Protein AF-G0MML8-F1 (afdb_monomer)

Structure (mmCIF, N/CA/C/O backbone):
data_AF-G0MML8-F1
#
_entry.id   AF-G0MML8-F1
#
loop_
_atom_site.group_PDB
_atom_site.id
_atom_site.type_symbol
_atom_site.label_atom_id
_atom_site.label_alt_id
_atom_site.label_comp_id
_atom_site.label_asym_id
_atom_site.label_entity_id
_atom_site.label_seq_id
_atom_site.pdbx_PDB_ins_code
_atom_site.Cartn_x
_atom_site.Cartn_y
_atom_site.Cartn_z
_atom_site.occupancy
_atom_site.B_iso_or_equiv
_atom_site.auth_seq_id
_atom_site.auth_comp_id
_atom_site.auth_asym_id
_atom_site.auth_atom_id
_atom_site.pdbx_PDB_model_num
ATOM 1 N N . MET A 1 1 ? -12.845 19.977 18.924 1.00 62.78 1 MET A N 1
ATOM 2 C CA . MET A 1 1 ? -13.336 18.606 18.648 1.00 62.78 1 MET A CA 1
ATOM 3 C C . MET A 1 1 ? -12.840 17.704 19.774 1.00 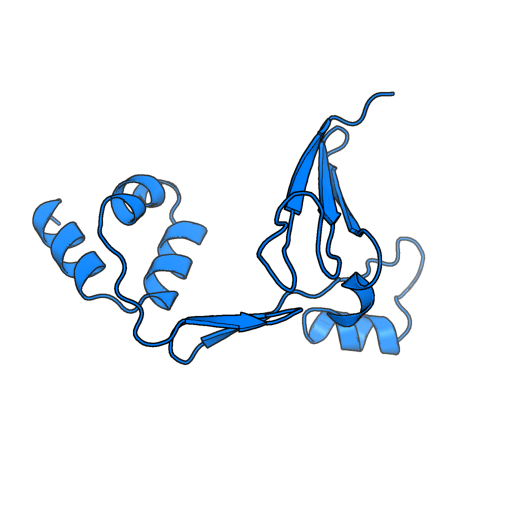62.78 1 MET A C 1
ATOM 5 O O . MET A 1 1 ? -11.671 17.813 20.114 1.00 62.78 1 MET A O 1
ATOM 9 N N . SER A 1 2 ? -13.692 16.898 20.417 1.00 87.00 2 SER A N 1
ATOM 10 C CA . SER A 1 2 ? -13.233 15.990 21.487 1.00 87.00 2 SER A CA 1
ATOM 11 C C . SER A 1 2 ? -12.608 14.717 20.895 1.00 87.00 2 SER A C 1
ATOM 13 O O . SER A 1 2 ? -13.018 14.293 19.813 1.00 87.00 2 SER A O 1
ATOM 15 N N . LEU A 1 3 ? -11.673 14.071 21.606 1.00 86.31 3 LEU A N 1
ATOM 16 C CA . LEU A 1 3 ? -11.089 12.785 21.180 1.00 86.31 3 LEU A CA 1
ATOM 17 C C . LEU A 1 3 ? -12.163 11.708 20.955 1.00 86.31 3 LEU A C 1
ATOM 19 O O . LEU A 1 3 ? -12.089 10.949 19.995 1.00 86.31 3 LEU A O 1
ATOM 23 N N . LYS A 1 4 ? -13.213 11.696 21.788 1.00 89.69 4 LYS A N 1
ATOM 24 C CA . LYS A 1 4 ? -14.350 10.771 21.651 1.00 89.69 4 LYS A CA 1
ATOM 25 C C . LYS A 1 4 ? -15.135 11.011 20.360 1.00 89.69 4 LYS A C 1
ATOM 27 O O . LYS A 1 4 ? -15.522 10.060 19.690 1.00 89.69 4 LYS A O 1
ATOM 32 N N . SER A 1 5 ? -15.346 12.275 19.991 1.00 92.62 5 SER A N 1
ATOM 33 C CA . SER A 1 5 ? -16.021 12.637 18.738 1.00 92.62 5 SER A CA 1
ATOM 34 C C . SER A 1 5 ? -15.201 12.204 17.522 1.00 92.62 5 SER A C 1
ATOM 36 O O . SER A 1 5 ? -15.762 11.656 16.579 1.00 92.62 5 SER A O 1
ATOM 38 N N . LEU A 1 6 ? -13.878 12.396 17.559 1.00 90.69 6 LEU A N 1
ATOM 39 C CA . LEU A 1 6 ? -12.986 11.958 16.484 1.00 90.69 6 LEU A CA 1
ATOM 40 C C . LEU A 1 6 ? -12.958 10.429 16.358 1.00 90.69 6 LEU A C 1
ATOM 42 O O . LEU A 1 6 ? -13.065 9.908 15.254 1.00 90.69 6 LEU A O 1
ATOM 46 N N . GLN A 1 7 ? -12.884 9.707 17.480 1.00 93.12 7 GLN A N 1
ATOM 47 C CA . GLN A 1 7 ? -12.955 8.245 17.493 1.00 93.12 7 GLN A CA 1
ATOM 48 C C . GLN A 1 7 ? -14.249 7.735 16.853 1.00 93.12 7 GLN A C 1
ATOM 50 O O . GLN A 1 7 ? -14.225 6.814 16.039 1.00 93.12 7 GLN A O 1
ATOM 55 N N . PHE A 1 8 ? -15.380 8.343 17.217 1.00 93.75 8 PHE A N 1
ATOM 56 C CA . PHE A 1 8 ? -16.682 7.990 16.665 1.00 93.75 8 PHE A CA 1
ATOM 57 C C . PHE A 1 8 ? -16.743 8.255 15.156 1.00 93.75 8 PHE A C 1
ATOM 59 O O . PHE A 1 8 ? -17.170 7.382 14.406 1.00 93.75 8 PHE A O 1
ATOM 66 N N . LEU A 1 9 ? -16.249 9.411 14.700 1.00 93.75 9 LEU A N 1
ATOM 67 C CA . LEU A 1 9 ? -16.162 9.728 13.273 1.00 93.75 9 LEU A CA 1
ATOM 68 C C . LEU A 1 9 ? -15.321 8.694 12.520 1.00 93.75 9 LEU A C 1
ATOM 70 O O . LEU A 1 9 ? -15.798 8.127 11.544 1.00 93.75 9 LEU A O 1
ATOM 74 N N . LEU A 1 10 ? -14.111 8.390 12.998 1.00 93.88 10 LEU A N 1
ATOM 75 C CA . LEU A 1 10 ? -13.225 7.408 12.364 1.00 93.88 10 LEU A CA 1
ATOM 76 C C . LEU A 1 10 ? -13.829 5.998 12.349 1.00 93.88 10 LEU A C 1
ATOM 78 O O . LEU A 1 10 ? -13.642 5.257 11.390 1.00 93.88 10 LEU A O 1
ATOM 82 N N . LYS A 1 11 ? -14.600 5.609 13.367 1.00 93.75 11 LYS A N 1
ATOM 83 C CA . LYS A 1 11 ? -15.265 4.298 13.396 1.00 93.75 11 LYS A CA 1
ATOM 84 C C . LYS A 1 11 ? -16.286 4.124 12.262 1.00 93.75 11 LYS A C 1
ATOM 86 O O . LYS A 1 11 ? -16.474 3.006 11.784 1.00 93.75 11 LYS A O 1
ATOM 91 N N . HIS A 1 12 ? -16.946 5.212 11.865 1.00 93.31 12 HIS A N 1
ATOM 92 C CA . HIS A 1 12 ? -18.024 5.220 10.870 1.00 93.31 12 HIS A CA 1
ATOM 93 C C . HIS A 1 12 ? -17.609 5.796 9.508 1.00 93.31 12 HIS A C 1
ATOM 95 O O . HIS A 1 12 ? -18.426 5.858 8.593 1.00 93.31 12 HIS A O 1
ATOM 101 N N . MET A 1 13 ? -16.356 6.223 9.370 1.00 94.00 13 MET A N 1
ATOM 102 C CA . MET A 1 13 ? -15.811 6.760 8.131 1.00 94.00 13 MET A CA 1
ATOM 103 C C . MET A 1 13 ? -15.464 5.637 7.150 1.00 94.00 13 MET A C 1
ATOM 105 O O . MET A 1 13 ? -15.025 4.563 7.564 1.00 94.00 13 MET A O 1
ATOM 109 N N . ASP A 1 14 ? -15.621 5.907 5.851 1.00 93.94 14 ASP A N 1
ATOM 110 C CA . ASP A 1 14 ? -15.172 4.986 4.806 1.00 93.94 14 ASP A CA 1
ATOM 111 C C . ASP A 1 14 ? -13.674 4.676 4.949 1.00 93.94 14 ASP A C 1
ATOM 113 O O . ASP A 1 14 ? -12.857 5.555 5.245 1.00 93.94 14 ASP A O 1
ATOM 117 N N . ALA A 1 15 ? -13.319 3.412 4.719 1.00 93.12 15 ALA A N 1
ATOM 118 C CA . ALA A 1 15 ? -11.960 2.929 4.910 1.00 93.12 15 ALA A CA 1
ATOM 119 C C . ALA A 1 15 ? -10.942 3.676 4.033 1.00 93.12 15 ALA A C 1
ATOM 121 O O . ALA A 1 15 ? -9.863 4.027 4.506 1.00 93.12 15 ALA A O 1
ATOM 122 N N . ASN A 1 16 ? -11.309 4.009 2.794 1.00 92.75 16 ASN A N 1
ATOM 123 C CA . ASN A 1 16 ? -10.407 4.681 1.860 1.00 92.75 16 ASN A CA 1
ATOM 124 C C . ASN A 1 16 ? -10.134 6.126 2.298 1.00 92.75 16 ASN A C 1
ATOM 126 O O . ASN A 1 16 ? -9.003 6.601 2.217 1.00 92.75 16 ASN A O 1
ATOM 130 N N . LYS A 1 17 ? -11.140 6.802 2.870 1.00 93.31 17 LYS A N 1
ATOM 131 C CA . LYS A 1 17 ? -10.963 8.129 3.483 1.00 93.31 17 LYS A CA 1
ATOM 132 C C . LYS A 1 17 ? -10.047 8.100 4.694 1.00 93.31 17 LYS A C 1
ATOM 134 O O . LYS A 1 17 ? -9.266 9.026 4.899 1.00 93.31 17 LYS A O 1
ATOM 139 N N . ARG A 1 18 ? -10.082 7.023 5.472 1.00 93.81 18 ARG A N 1
ATOM 140 C CA . ARG A 1 18 ? -9.140 6.848 6.579 1.00 93.81 18 ARG A CA 1
ATOM 141 C C . ARG A 1 18 ? -7.711 6.624 6.103 1.00 93.81 18 ARG A C 1
ATOM 143 O O . ARG A 1 18 ? -6.795 7.173 6.711 1.00 93.81 18 ARG A O 1
ATOM 150 N N . PHE A 1 19 ? -7.513 5.906 4.998 1.00 90.50 19 PHE A N 1
ATOM 151 C CA . PHE A 1 19 ? -6.190 5.781 4.383 1.00 90.50 19 PHE A CA 1
ATOM 152 C C . PHE A 1 19 ? -5.657 7.135 3.903 1.00 90.50 19 PHE A C 1
ATOM 154 O O . PHE A 1 19 ? -4.515 7.470 4.214 1.00 90.50 19 PHE A O 1
ATOM 161 N N . GLU A 1 20 ? -6.496 7.953 3.253 1.00 89.88 20 GLU A N 1
ATOM 162 C CA . GLU A 1 20 ? -6.139 9.328 2.871 1.00 89.88 20 GLU A CA 1
ATOM 163 C C . GLU A 1 20 ? -5.702 10.153 4.096 1.00 89.88 20 GLU A C 1
ATOM 165 O O . GLU A 1 20 ? -4.657 10.805 4.057 1.00 89.88 20 GLU A O 1
ATOM 170 N N . ILE A 1 21 ? -6.448 10.092 5.208 1.0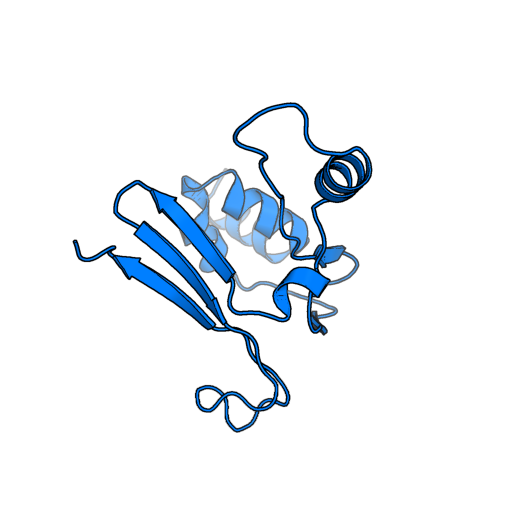0 89.06 21 ILE A N 1
ATOM 171 C CA . ILE A 1 21 ? -6.096 10.792 6.456 1.00 89.06 21 ILE A CA 1
ATOM 172 C C . ILE A 1 21 ? -4.771 10.279 7.020 1.00 89.06 21 ILE A C 1
ATOM 174 O O . ILE A 1 21 ? -3.906 11.079 7.365 1.00 89.06 21 ILE A O 1
ATOM 178 N N . SER A 1 22 ? -4.587 8.963 7.108 1.00 87.31 22 SER A N 1
ATOM 179 C CA . SER A 1 22 ? -3.350 8.365 7.618 1.00 87.31 22 SER A CA 1
ATOM 180 C C . SER A 1 22 ? -2.126 8.777 6.783 1.00 87.31 22 SER A C 1
ATOM 182 O O . SER A 1 22 ? -1.047 8.991 7.340 1.00 87.31 22 SER A O 1
ATOM 184 N N . GLN A 1 23 ? -2.293 8.929 5.464 1.00 84.88 23 GLN A N 1
ATOM 185 C CA . GLN A 1 23 ? -1.234 9.355 4.547 1.00 84.88 23 GLN A CA 1
ATOM 186 C C . GLN A 1 23 ? -0.915 10.854 4.663 1.00 84.88 23 GLN A C 1
ATOM 188 O O . GLN A 1 23 ? 0.256 11.223 4.728 1.00 84.88 23 GLN A O 1
ATOM 193 N N . HIS A 1 24 ? -1.932 11.719 4.704 1.00 89.06 24 HIS A N 1
ATOM 194 C CA . HIS A 1 24 ? -1.749 13.176 4.645 1.00 89.06 24 HIS A CA 1
ATOM 195 C C . HIS A 1 24 ? -1.639 13.841 6.023 1.00 89.06 24 HIS A C 1
ATOM 197 O O . HIS A 1 24 ? -1.184 14.978 6.125 1.00 89.06 24 HIS A O 1
ATOM 203 N N . CYS A 1 25 ? -2.055 13.165 7.096 1.00 88.44 25 CYS A N 1
ATOM 204 C CA . CYS A 1 25 ? -2.048 13.689 8.462 1.00 88.44 25 CYS A CA 1
ATOM 205 C C . CYS A 1 25 ? -1.295 12.746 9.417 1.00 88.44 25 CYS A C 1
ATOM 207 O O . CYS A 1 25 ? -1.921 12.062 10.235 1.00 88.44 25 CYS A O 1
ATOM 209 N N . PRO A 1 26 ? 0.054 12.749 9.402 1.00 87.12 26 PRO A N 1
ATOM 210 C CA . PRO A 1 26 ? 0.865 11.884 10.263 1.00 87.12 26 PRO A CA 1
ATOM 211 C C . PRO A 1 26 ? 0.544 12.023 11.758 1.00 87.12 26 PRO A C 1
ATOM 213 O O . PRO A 1 26 ? 0.590 11.038 12.491 1.00 87.12 26 PRO A O 1
ATOM 216 N N . ALA A 1 27 ? 0.154 13.225 12.201 1.00 89.44 27 ALA A N 1
ATOM 217 C CA . ALA A 1 27 ? -0.237 13.504 13.584 1.00 89.44 27 ALA A CA 1
ATOM 218 C C . ALA A 1 27 ? -1.481 12.722 14.049 1.00 89.44 27 ALA A C 1
ATOM 220 O O . ALA A 1 27 ? -1.651 12.496 15.244 1.00 89.44 27 ALA A O 1
ATOM 221 N N . LEU A 1 28 ? -2.351 12.303 13.123 1.00 88.19 28 LEU A N 1
ATOM 222 C CA . LEU A 1 28 ? -3.551 11.520 13.426 1.00 88.19 28 LEU A CA 1
ATOM 223 C C . LEU A 1 28 ? -3.354 10.020 13.214 1.00 88.19 28 LEU A C 1
ATOM 225 O O . LEU A 1 28 ? -4.196 9.246 13.654 1.00 88.19 28 LEU A O 1
ATOM 229 N N . ARG A 1 29 ? -2.255 9.599 12.583 1.00 87.50 29 ARG A N 1
ATOM 230 C CA . ARG A 1 29 ? -2.029 8.211 12.167 1.00 87.50 29 ARG A CA 1
ATOM 231 C C . ARG A 1 29 ? -2.089 7.215 13.322 1.00 87.50 29 ARG A C 1
ATOM 233 O O . ARG A 1 29 ? -2.750 6.191 13.216 1.00 87.50 29 ARG A O 1
ATOM 240 N N . GLU A 1 30 ? -1.419 7.507 14.433 1.00 89.44 30 GLU A N 1
ATOM 241 C CA . GLU A 1 30 ? -1.400 6.587 15.580 1.00 89.44 30 GLU A CA 1
ATOM 242 C C . GLU A 1 30 ? -2.770 6.498 16.264 1.00 89.44 30 GLU A C 1
ATOM 244 O O . GLU A 1 30 ? -3.197 5.421 16.678 1.00 89.44 30 GLU A O 1
ATOM 249 N N . PHE A 1 31 ? -3.510 7.609 16.308 1.00 90.94 31 PHE A N 1
ATOM 250 C CA . PHE A 1 31 ? -4.879 7.603 16.813 1.00 90.94 31 PHE A CA 1
ATOM 251 C C . PHE A 1 31 ? -5.823 6.852 15.869 1.00 90.94 31 PHE A C 1
ATOM 253 O O . PHE A 1 31 ? -6.631 6.048 16.321 1.00 90.94 31 PHE A O 1
ATOM 260 N N . GLU A 1 32 ? -5.702 7.070 14.563 1.00 92.50 32 GLU A N 1
ATOM 261 C CA . GLU A 1 32 ? -6.483 6.392 13.531 1.00 92.50 32 GLU A CA 1
ATOM 262 C C . GLU A 1 32 ? -6.310 4.871 13.606 1.00 92.50 32 GLU A C 1
ATOM 264 O O . GLU A 1 32 ? -7.312 4.163 13.705 1.00 92.50 32 GLU A O 1
ATOM 269 N N . LYS A 1 33 ? -5.072 4.380 13.727 1.00 88.94 33 LYS A N 1
ATOM 270 C CA . LYS A 1 33 ? -4.766 2.950 13.908 1.00 88.94 33 LYS A CA 1
ATOM 271 C C . LYS A 1 33 ? -5.370 2.343 15.175 1.00 88.94 33 LYS A C 1
ATOM 273 O O . LYS A 1 33 ? -5.624 1.142 15.212 1.00 88.94 33 LYS A O 1
ATOM 278 N N . SER A 1 34 ? -5.595 3.146 16.218 1.00 92.31 34 SER A N 1
ATOM 279 C CA . SER A 1 34 ? -6.235 2.677 17.456 1.00 92.31 34 SER A CA 1
ATOM 280 C C . SER A 1 34 ? -7.737 2.412 17.288 1.00 92.31 34 SER A C 1
ATOM 282 O O . SER A 1 34 ? -8.345 1.714 18.103 1.00 92.31 34 SER A O 1
ATOM 284 N N . VAL A 1 35 ? -8.354 2.958 16.234 1.00 94.12 35 VAL A N 1
ATOM 285 C CA . VAL A 1 35 ? -9.773 2.769 15.933 1.00 94.12 35 VAL A CA 1
ATOM 286 C C . VAL A 1 35 ? -9.930 1.595 14.963 1.00 94.12 35 VAL A C 1
ATOM 288 O O . VAL A 1 35 ? -9.353 1.639 13.878 1.00 94.12 35 VAL A O 1
ATOM 291 N N . PRO A 1 36 ? -10.753 0.575 15.271 1.00 93.56 36 PRO A 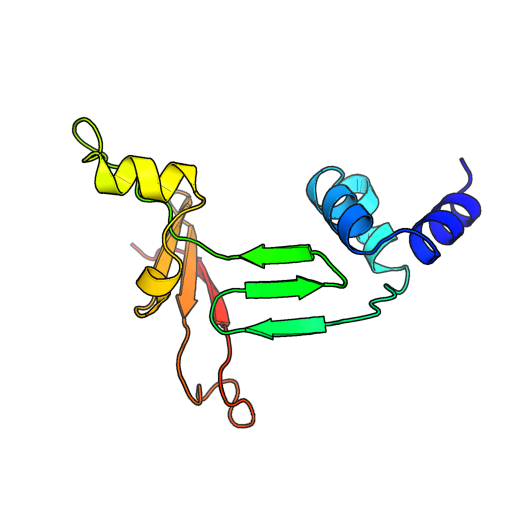N 1
ATOM 292 C CA . PRO A 1 36 ? -11.011 -0.524 14.343 1.00 93.56 36 PRO A CA 1
ATOM 293 C C . PRO A 1 36 ? -11.493 -0.026 12.976 1.00 93.56 36 PRO A C 1
ATOM 295 O O . PRO A 1 36 ? -12.286 0.918 12.893 1.00 93.56 36 PRO A O 1
ATOM 298 N N . LEU A 1 37 ? -11.009 -0.657 11.909 1.00 92.06 37 LEU A N 1
ATOM 299 C CA . LEU A 1 37 ? -11.376 -0.353 10.529 1.00 92.06 37 LEU A CA 1
ATOM 300 C C . LEU A 1 37 ? -12.416 -1.367 10.041 1.00 92.06 37 LEU A C 1
ATOM 302 O O . LEU A 1 37 ? -12.188 -2.571 10.135 1.00 92.06 37 LEU A O 1
ATOM 306 N N . ASN A 1 38 ? -13.544 -0.888 9.514 1.00 90.50 38 ASN A N 1
ATOM 307 C CA . ASN A 1 38 ? -14.581 -1.746 8.941 1.00 90.50 38 ASN A CA 1
ATOM 308 C C . ASN A 1 38 ? -14.450 -1.760 7.415 1.00 90.50 38 ASN A C 1
ATOM 310 O O . ASN A 1 38 ? -14.583 -0.720 6.771 1.00 90.50 38 ASN A O 1
ATOM 314 N N . ILE A 1 39 ? -14.193 -2.939 6.851 1.00 92.75 39 ILE A N 1
ATOM 315 C CA . ILE A 1 39 ? -14.071 -3.164 5.408 1.00 92.75 39 ILE A CA 1
ATOM 316 C C . ILE A 1 39 ? -15.138 -4.181 5.004 1.00 92.75 39 ILE A C 1
ATOM 318 O O . ILE A 1 39 ? -15.210 -5.264 5.579 1.00 92.75 39 ILE A O 1
ATOM 322 N N . ASN A 1 40 ? -15.954 -3.836 4.010 1.00 93.25 40 ASN A N 1
ATOM 323 C CA . ASN A 1 40 ? -17.016 -4.698 3.492 1.00 93.25 40 ASN A CA 1
ATOM 324 C C . ASN A 1 40 ? -16.477 -5.724 2.490 1.00 93.25 40 ASN A C 1
ATOM 326 O O . ASN A 1 40 ? -16.963 -6.849 2.430 1.00 93.25 40 ASN A O 1
ATOM 330 N N . CYS A 1 41 ? -15.483 -5.331 1.693 1.00 91.75 41 CYS A N 1
ATOM 331 C CA . CYS A 1 41 ? -14.836 -6.197 0.715 1.00 91.75 41 CYS A CA 1
ATOM 332 C C . CYS A 1 41 ? -13.327 -5.975 0.760 1.00 91.75 41 CYS A C 1
ATOM 334 O O . CYS A 1 41 ? -12.869 -4.845 0.608 1.00 91.75 41 CYS A O 1
ATOM 336 N N . LEU A 1 42 ? -12.568 -7.048 0.964 1.00 91.62 42 LEU A N 1
ATOM 337 C CA . LEU A 1 42 ? -11.120 -7.048 0.827 1.00 91.62 42 LEU A CA 1
ATOM 338 C C . LEU A 1 42 ? -10.747 -8.141 -0.168 1.00 91.62 42 LEU A C 1
ATOM 340 O O . LEU A 1 42 ? -10.966 -9.321 0.107 1.00 91.62 42 LEU A O 1
ATOM 344 N N . ALA A 1 43 ? -10.177 -7.754 -1.304 1.00 84.12 43 ALA A N 1
ATOM 345 C CA . ALA A 1 43 ? -9.602 -8.703 -2.246 1.00 84.12 43 ALA A CA 1
ATOM 346 C C . ALA A 1 43 ? -8.149 -8.340 -2.518 1.00 84.12 43 ALA A C 1
ATOM 348 O O . ALA A 1 43 ? -7.817 -7.210 -2.861 1.00 84.12 43 ALA A O 1
ATOM 349 N N . LEU A 1 44 ? -7.286 -9.330 -2.361 1.00 80.19 44 LEU A N 1
ATOM 350 C CA . LEU A 1 44 ? -5.870 -9.221 -2.642 1.00 80.19 44 LEU A CA 1
ATOM 351 C C . LEU A 1 44 ? -5.625 -9.877 -4.006 1.00 80.19 44 LEU A C 1
ATOM 353 O O . LEU A 1 44 ? -6.079 -11.001 -4.237 1.00 80.19 44 LEU A O 1
ATOM 357 N N . ARG A 1 45 ? -4.947 -9.177 -4.913 1.00 77.88 45 ARG A N 1
ATOM 358 C CA . ARG A 1 45 ? -4.566 -9.651 -6.248 1.00 77.88 45 ARG A CA 1
ATOM 359 C C . ARG A 1 45 ? -3.059 -9.512 -6.439 1.00 77.88 45 ARG A C 1
ATOM 361 O O . ARG A 1 45 ? -2.376 -8.893 -5.630 1.00 77.88 45 ARG A O 1
ATOM 368 N N . GLU A 1 46 ? -2.566 -10.086 -7.529 1.00 71.75 46 GLU A N 1
ATOM 369 C CA . GLU A 1 46 ? -1.144 -10.097 -7.882 1.00 71.75 46 GLU A CA 1
ATOM 370 C C . GLU A 1 46 ? -0.508 -8.708 -7.954 1.00 71.75 46 GLU A C 1
ATOM 372 O O . GLU A 1 46 ? 0.644 -8.571 -7.590 1.00 71.75 46 GLU A O 1
ATOM 377 N N . ASN A 1 47 ? -1.236 -7.678 -8.375 1.00 72.56 47 ASN A N 1
ATOM 378 C CA . ASN A 1 47 ? -0.722 -6.313 -8.524 1.00 72.56 47 ASN A CA 1
ATOM 379 C C . ASN A 1 47 ? -1.667 -5.253 -7.941 1.00 72.56 47 ASN A C 1
ATOM 381 O O . ASN A 1 47 ? -1.509 -4.056 -8.195 1.00 72.56 47 ASN A O 1
ATOM 385 N N . SER A 1 48 ? -2.680 -5.679 -7.185 1.00 80.50 48 SER A N 1
ATOM 386 C CA . SER A 1 48 ? -3.663 -4.755 -6.643 1.00 80.50 48 SER A CA 1
ATOM 387 C C . SER A 1 48 ? -4.318 -5.234 -5.355 1.00 80.50 48 SER A C 1
ATOM 389 O O . SER A 1 48 ? -4.416 -6.425 -5.061 1.00 80.50 48 SER A O 1
ATOM 391 N N . VAL A 1 49 ? -4.776 -4.271 -4.565 1.00 85.44 49 VAL A N 1
ATOM 392 C CA . VAL A 1 49 ? -5.561 -4.469 -3.351 1.00 85.44 49 VAL A CA 1
ATOM 393 C C . VAL A 1 49 ? -6.889 -3.762 -3.546 1.00 85.44 49 VAL A C 1
ATOM 395 O O . VAL A 1 49 ? -6.933 -2.568 -3.810 1.00 85.44 49 VAL A O 1
ATOM 398 N N . ILE A 1 50 ? -7.987 -4.487 -3.404 1.00 89.56 50 ILE A N 1
ATOM 399 C CA . ILE A 1 50 ? -9.331 -3.927 -3.493 1.00 89.56 50 ILE A CA 1
ATOM 400 C C . ILE A 1 50 ? -9.873 -3.783 -2.079 1.00 89.56 50 ILE A C 1
ATOM 402 O O . ILE A 1 50 ? -9.964 -4.773 -1.351 1.00 89.56 50 ILE A O 1
ATOM 406 N N . VAL A 1 51 ? -10.252 -2.561 -1.713 1.00 90.69 51 VAL A N 1
ATOM 407 C CA . VAL A 1 51 ? -10.912 -2.234 -0.447 1.00 90.69 51 VAL A CA 1
ATOM 408 C C . VAL A 1 51 ? -12.253 -1.587 -0.758 1.00 90.69 51 VAL A C 1
ATOM 410 O O . VAL A 1 51 ? -12.330 -0.488 -1.309 1.00 90.69 51 VAL A O 1
ATOM 413 N N . ASN A 1 52 ? -13.331 -2.276 -0.392 1.00 92.19 52 ASN A N 1
ATOM 414 C CA . ASN A 1 52 ? -14.699 -1.934 -0.764 1.00 92.19 52 ASN A CA 1
ATOM 415 C C . ASN A 1 52 ? -14.831 -1.818 -2.295 1.00 92.19 52 ASN A C 1
ATOM 417 O O . ASN A 1 52 ? -14.853 -2.827 -2.998 1.00 92.19 52 ASN A O 1
ATOM 421 N N . ASN A 1 53 ? -14.895 -0.587 -2.795 1.00 91.81 53 ASN A N 1
ATOM 422 C CA . ASN A 1 53 ? -15.149 -0.232 -4.187 1.00 91.81 53 ASN A CA 1
ATOM 423 C C . ASN A 1 53 ? -13.889 0.352 -4.849 1.00 91.81 53 ASN A C 1
ATOM 425 O O . ASN A 1 53 ? -1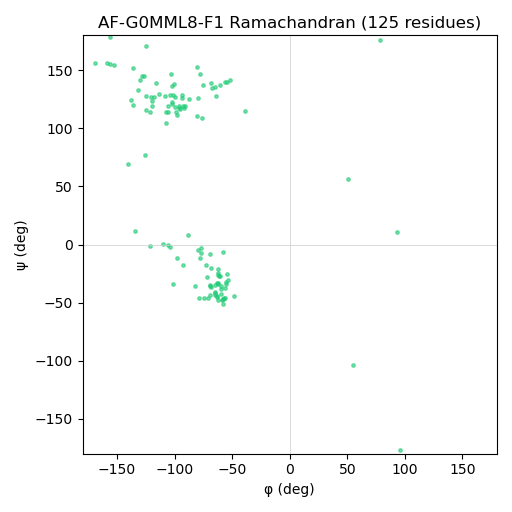3.936 0.765 -6.006 1.00 91.81 53 ASN A O 1
ATOM 429 N N . THR A 1 54 ? -12.794 0.446 -4.095 1.00 90.94 54 THR A N 1
ATOM 430 C CA . THR A 1 54 ? -11.573 1.147 -4.480 1.00 90.94 54 THR A CA 1
ATOM 431 C C . THR A 1 54 ? -10.490 0.125 -4.763 1.00 90.94 54 THR A C 1
ATOM 433 O O . THR A 1 54 ? -10.224 -0.743 -3.933 1.00 90.94 54 THR A O 1
ATOM 436 N N . THR A 1 55 ? -9.869 0.228 -5.936 1.00 90.19 55 THR A N 1
ATOM 437 C CA . THR A 1 55 ? -8.731 -0.612 -6.320 1.00 90.19 55 THR A CA 1
ATOM 438 C C . THR A 1 55 ? -7.453 0.200 -6.164 1.00 90.19 55 THR A C 1
ATOM 440 O O . THR A 1 55 ? -7.307 1.256 -6.771 1.00 90.19 55 THR A O 1
ATOM 443 N N . TYR A 1 56 ? -6.549 -0.296 -5.332 1.00 84.19 56 TYR A N 1
ATOM 444 C CA . TYR A 1 56 ? -5.199 0.209 -5.149 1.00 84.19 56 TYR A CA 1
ATOM 445 C C . TYR A 1 56 ? -4.266 -0.644 -5.992 1.00 84.19 56 TYR A C 1
ATOM 447 O O . TYR A 1 56 ? -4.086 -1.821 -5.695 1.00 84.19 56 TYR A O 1
ATOM 455 N N . GLU A 1 57 ? -3.693 -0.074 -7.041 1.00 81.44 57 GLU A N 1
ATOM 456 C CA . GLU A 1 57 ? -2.760 -0.773 -7.924 1.00 81.44 57 GLU A CA 1
ATOM 457 C C . GLU A 1 57 ? -1.330 -0.343 -7.611 1.00 81.44 57 GLU A C 1
ATOM 459 O O . GLU A 1 57 ? -1.082 0.798 -7.216 1.00 81.44 57 GLU A O 1
ATOM 464 N N . ILE A 1 58 ? -0.389 -1.270 -7.766 1.00 76.44 58 ILE A N 1
ATOM 465 C CA . ILE A 1 58 ? 1.037 -0.965 -7.717 1.00 76.44 58 ILE A CA 1
ATOM 466 C C . ILE A 1 58 ? 1.590 -0.979 -9.141 1.00 76.44 58 ILE A C 1
ATOM 468 O O . ILE A 1 58 ? 1.387 -1.938 -9.876 1.00 76.44 58 ILE A O 1
ATOM 472 N N . GLY A 1 59 ? 2.297 0.079 -9.529 1.00 74.06 59 GLY A N 1
ATOM 473 C CA . GLY A 1 59 ? 2.945 0.183 -10.833 1.00 74.06 59 GLY A CA 1
ATOM 474 C C . GLY A 1 59 ? 4.357 0.739 -10.709 1.00 74.06 59 GLY A C 1
ATOM 475 O O . GLY A 1 59 ? 4.675 1.473 -9.769 1.00 74.06 59 GLY A O 1
ATOM 476 N N . ILE A 1 60 ? 5.225 0.360 -11.648 1.00 75.25 60 ILE A N 1
ATOM 477 C CA . ILE A 1 60 ? 6.595 0.875 -11.716 1.00 75.25 60 ILE A CA 1
ATOM 478 C C . ILE A 1 60 ? 6.618 2.113 -12.613 1.00 75.25 60 ILE A C 1
ATOM 480 O O . ILE A 1 60 ? 6.309 2.033 -13.803 1.00 75.25 60 ILE A O 1
ATOM 484 N N . ILE A 1 61 ? 7.022 3.249 -12.039 1.00 74.19 61 ILE A N 1
ATOM 485 C CA . ILE A 1 61 ? 7.334 4.471 -12.784 1.00 74.19 61 ILE A CA 1
ATOM 486 C C . ILE A 1 61 ? 8.799 4.418 -13.211 1.00 74.19 61 ILE A C 1
ATOM 488 O O . ILE A 1 61 ? 9.696 4.245 -12.385 1.00 74.19 61 ILE A O 1
ATOM 492 N N . ARG A 1 62 ? 9.053 4.575 -14.509 1.00 70.81 62 ARG A N 1
ATOM 493 C CA . ARG A 1 62 ? 10.411 4.600 -15.063 1.00 70.81 62 ARG A CA 1
ATOM 494 C C . ARG A 1 62 ? 10.877 6.028 -15.282 1.00 70.81 62 ARG A C 1
ATOM 496 O O . ARG A 1 62 ? 10.374 6.710 -16.171 1.00 70.81 62 ARG A O 1
ATOM 503 N N . GLU A 1 63 ? 11.892 6.449 -14.543 1.00 74.19 63 GLU A N 1
ATOM 504 C CA . GLU A 1 63 ? 12.566 7.723 -14.795 1.00 74.19 63 GLU A CA 1
ATOM 505 C C . GLU A 1 63 ? 13.763 7.531 -15.733 1.00 74.19 63 GLU A C 1
ATOM 507 O O . GLU A 1 63 ? 14.732 6.832 -15.422 1.00 74.19 63 GLU A O 1
ATOM 512 N N . CYS A 1 64 ? 13.710 8.163 -16.907 1.00 71.88 64 CYS A N 1
ATOM 513 C CA . CYS A 1 64 ? 14.839 8.206 -17.830 1.00 71.88 64 CYS A CA 1
ATOM 514 C C . CYS A 1 64 ? 15.822 9.294 -17.377 1.00 71.88 64 CYS A C 1
ATOM 516 O O . CYS A 1 64 ? 15.532 10.481 -17.473 1.00 71.88 64 CYS A O 1
ATOM 518 N N . LYS A 1 65 ? 17.005 8.888 -16.892 1.00 74.38 65 LYS A N 1
ATOM 519 C CA . LYS A 1 65 ? 18.042 9.819 -16.401 1.00 74.38 65 LYS A CA 1
ATOM 520 C C . LYS A 1 65 ? 18.682 10.677 -17.498 1.00 74.38 65 LYS A C 1
ATOM 522 O O . LYS A 1 65 ? 19.307 11.686 -17.192 1.00 74.38 65 LYS A O 1
ATOM 527 N N . VAL A 1 66 ? 18.585 10.254 -18.757 1.00 77.81 66 VAL A N 1
ATOM 528 C CA . VAL A 1 66 ? 19.205 10.930 -19.901 1.00 77.81 66 VAL A CA 1
ATOM 529 C C . VAL A 1 66 ? 18.200 10.982 -21.045 1.00 77.81 66 VAL A C 1
ATOM 531 O O . VAL A 1 66 ? 17.781 9.938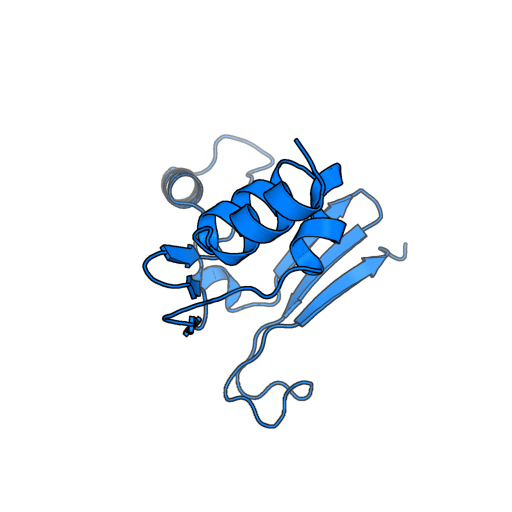 -21.542 1.00 77.81 66 VAL A O 1
ATOM 534 N N . GLY A 1 67 ? 17.861 12.198 -21.475 1.00 77.12 67 GLY A N 1
ATOM 535 C CA . GLY A 1 67 ? 16.923 12.447 -22.572 1.00 77.12 67 GLY A CA 1
ATOM 536 C C . GLY A 1 67 ? 15.449 12.294 -22.187 1.00 77.12 67 GLY A C 1
ATOM 537 O O . GLY A 1 67 ? 15.111 11.929 -21.062 1.00 77.12 67 GLY A O 1
ATOM 538 N N . GLU A 1 68 ? 14.565 12.599 -23.137 1.00 80.25 68 GLU A N 1
ATOM 539 C CA . GLU A 1 68 ? 13.127 12.388 -22.968 1.00 80.25 68 GLU A CA 1
ATOM 540 C C . GLU A 1 68 ? 12.803 10.892 -22.929 1.00 80.25 68 GLU A C 1
ATOM 542 O O . GLU A 1 68 ? 13.343 10.095 -23.704 1.00 80.25 68 GLU A O 1
ATOM 547 N N . ALA A 1 69 ? 11.896 10.511 -22.028 1.00 80.50 69 ALA A N 1
ATOM 548 C CA . ALA A 1 69 ? 11.409 9.144 -21.974 1.00 80.50 69 ALA A CA 1
ATOM 549 C C . ALA A 1 69 ? 10.732 8.783 -23.310 1.00 80.50 69 ALA A C 1
ATOM 551 O O . ALA A 1 69 ? 9.951 9.580 -23.840 1.00 80.50 69 ALA A O 1
ATOM 552 N N . PRO A 1 70 ? 10.973 7.580 -23.864 1.00 86.75 70 PRO A N 1
ATOM 553 C CA . PRO A 1 70 ? 10.223 7.111 -25.021 1.00 86.75 70 PRO A CA 1
ATOM 554 C C . PRO A 1 70 ? 8.715 7.219 -24.762 1.00 86.75 70 PRO A C 1
ATOM 556 O O . PRO A 1 70 ? 8.266 6.905 -23.662 1.00 86.75 70 PRO A O 1
ATOM 559 N N . LYS A 1 71 ? 7.918 7.597 -25.771 1.00 85.75 71 LYS A N 1
ATOM 560 C CA . LYS A 1 71 ? 6.466 7.834 -25.605 1.00 85.75 71 LYS A CA 1
ATOM 561 C C . LYS A 1 71 ? 5.739 6.711 -24.860 1.00 85.75 71 LYS A C 1
ATOM 563 O O . LYS A 1 71 ? 5.006 6.980 -23.920 1.00 85.75 71 LYS A O 1
ATOM 568 N N . HIS A 1 72 ? 6.027 5.454 -25.204 1.00 81.94 72 HIS A N 1
ATOM 569 C CA . HIS A 1 72 ? 5.425 4.289 -24.546 1.00 81.94 72 HIS A CA 1
ATOM 570 C C . HIS A 1 72 ? 5.742 4.191 -23.041 1.00 81.94 72 HIS A C 1
ATOM 572 O O . HIS A 1 72 ? 4.969 3.597 -22.296 1.00 81.94 72 HIS A O 1
ATOM 578 N N . VAL A 1 73 ? 6.874 4.741 -22.591 1.00 80.19 73 VAL A N 1
ATOM 579 C CA . VAL A 1 73 ? 7.249 4.826 -21.174 1.00 80.19 73 VAL A CA 1
ATOM 580 C C . VAL A 1 73 ? 6.507 5.975 -20.497 1.00 80.19 73 VAL A C 1
ATOM 582 O O . VAL A 1 73 ? 5.928 5.760 -19.438 1.00 80.19 73 VAL A O 1
ATOM 585 N N . SER A 1 74 ? 6.460 7.160 -21.118 1.00 82.50 74 SER A N 1
ATOM 586 C CA . SER A 1 74 ? 5.716 8.310 -20.572 1.00 82.50 74 SER A CA 1
ATOM 587 C C . SER A 1 74 ? 4.235 7.981 -20.396 1.00 82.50 74 SER A C 1
ATOM 589 O O . SER A 1 74 ? 3.693 8.141 -19.310 1.00 82.50 74 SER A O 1
ATOM 591 N N . GLU A 1 75 ? 3.606 7.400 -21.420 1.00 84.12 75 GLU A N 1
ATOM 592 C CA . GLU A 1 75 ? 2.193 7.007 -21.385 1.00 84.12 75 GLU A CA 1
ATOM 593 C C . GLU A 1 75 ? 1.898 5.953 -20.308 1.00 84.12 75 GLU A C 1
ATOM 595 O O . GLU A 1 75 ? 0.810 5.931 -19.734 1.00 84.12 75 GLU A O 1
ATOM 600 N N . LYS A 1 76 ? 2.849 5.052 -20.026 1.00 80.50 76 LYS A N 1
ATOM 601 C CA . LYS A 1 76 ? 2.720 4.094 -18.919 1.00 80.50 76 LYS A CA 1
ATOM 602 C C . LYS A 1 76 ? 2.852 4.795 -17.573 1.00 80.50 76 LYS A C 1
ATOM 604 O O . LYS A 1 76 ? 2.017 4.572 -16.703 1.00 80.50 76 LYS A O 1
ATOM 609 N N . ASN A 1 77 ? 3.846 5.664 -17.415 1.00 81.00 77 ASN A N 1
ATOM 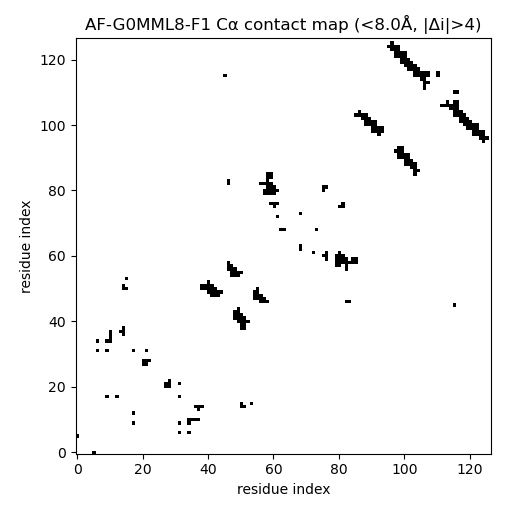610 C CA . ASN A 1 77 ? 4.060 6.421 -16.185 1.00 81.00 77 ASN A CA 1
ATOM 611 C C . ASN A 1 77 ? 2.852 7.306 -15.838 1.00 81.00 77 ASN A C 1
ATOM 613 O O . ASN A 1 77 ? 2.417 7.327 -14.692 1.00 81.00 77 ASN A O 1
ATOM 617 N N . GLU A 1 78 ? 2.263 7.978 -16.830 1.00 83.00 78 GLU A N 1
ATOM 618 C CA . GLU A 1 78 ? 1.060 8.809 -16.670 1.00 83.00 78 GLU A CA 1
ATOM 619 C C . GLU A 1 78 ? -0.165 8.008 -16.204 1.00 83.00 78 GLU A C 1
ATOM 621 O O . GLU A 1 78 ? -1.041 8.550 -15.533 1.00 83.00 78 GLU A O 1
ATOM 626 N N . ARG A 1 79 ? -0.216 6.705 -16.507 1.00 83.38 79 ARG A N 1
ATOM 627 C CA . ARG A 1 79 ? -1.256 5.782 -16.025 1.00 83.38 79 ARG A CA 1
ATOM 628 C C . ARG A 1 79 ? -0.927 5.129 -14.677 1.00 83.38 79 ARG A C 1
ATOM 630 O O . ARG A 1 79 ? -1.653 4.235 -14.260 1.00 83.38 79 ARG A O 1
ATOM 637 N N . GLY A 1 80 ? 0.136 5.560 -13.998 1.00 73.50 80 GLY A N 1
ATOM 638 C CA . GLY A 1 80 ? 0.564 4.989 -12.716 1.00 73.50 80 GLY A CA 1
ATOM 639 C C . GLY A 1 80 ? 1.607 3.872 -12.828 1.00 73.50 80 GLY A C 1
ATOM 640 O O . GLY A 1 80 ? 1.915 3.232 -11.827 1.00 73.50 80 GLY A O 1
ATOM 641 N N . GLY A 1 81 ? 2.189 3.666 -14.012 1.00 79.62 81 GLY A N 1
ATOM 642 C CA . GLY A 1 81 ? 3.237 2.676 -14.262 1.00 79.62 81 GLY A CA 1
ATOM 643 C C . GLY A 1 81 ? 2.710 1.356 -14.820 1.00 79.62 81 GLY A C 1
ATOM 644 O O . GLY A 1 81 ? 1.525 1.208 -15.114 1.00 79.62 81 GLY A O 1
ATOM 645 N N . ASP A 1 82 ? 3.611 0.391 -15.006 1.00 72.81 82 ASP A N 1
ATOM 646 C CA . ASP A 1 82 ? 3.250 -0.962 -15.445 1.00 72.81 82 ASP A CA 1
ATOM 647 C C . ASP A 1 82 ? 3.350 -1.950 -14.272 1.00 72.81 82 ASP A C 1
ATOM 649 O O . ASP A 1 82 ? 4.439 -2.104 -13.706 1.00 72.81 82 ASP A O 1
ATOM 653 N N . PRO A 1 83 ? 2.246 -2.608 -13.879 1.00 64.31 83 PRO A N 1
ATOM 654 C CA . PRO A 1 83 ? 2.262 -3.570 -12.787 1.00 64.31 83 PRO A CA 1
ATOM 655 C C . PRO A 1 83 ? 2.972 -4.885 -13.139 1.00 64.31 83 PRO A C 1
ATOM 657 O O . PRO A 1 83 ? 3.510 -5.533 -12.248 1.00 64.31 83 PRO A O 1
ATOM 660 N N . TYR A 1 84 ? 2.997 -5.288 -14.413 1.00 66.50 84 TYR A N 1
ATOM 661 C CA . TYR A 1 84 ? 3.586 -6.566 -14.846 1.00 66.50 84 TYR A CA 1
ATOM 662 C C . TYR A 1 84 ? 5.114 -6.499 -14.957 1.00 66.50 84 TYR A C 1
ATOM 664 O O . TYR A 1 84 ? 5.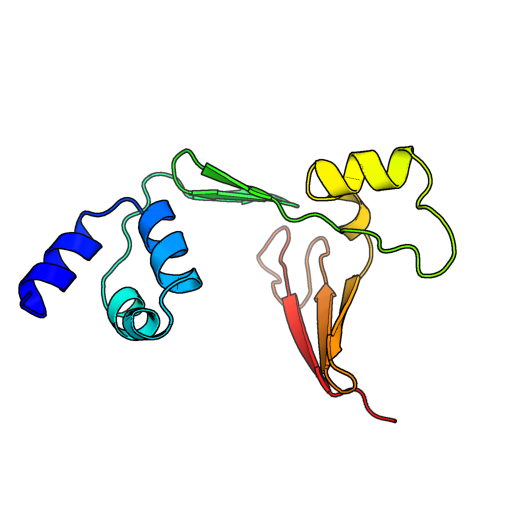796 -7.489 -15.198 1.00 66.50 84 TYR A O 1
ATOM 672 N N . GLU A 1 85 ? 5.698 -5.319 -14.757 1.00 62.16 85 GLU A N 1
ATOM 673 C CA . GLU A 1 85 ? 7.148 -5.183 -14.632 1.00 62.16 85 GLU A CA 1
ATOM 674 C C . GLU A 1 85 ? 7.664 -5.621 -13.249 1.00 62.16 85 GLU A C 1
ATOM 676 O O . GLU A 1 85 ? 8.876 -5.747 -13.065 1.00 62.16 85 GLU A O 1
ATOM 681 N N . LEU A 1 86 ? 6.759 -5.909 -12.301 1.00 58.56 86 LEU A N 1
ATOM 682 C CA . LEU A 1 86 ? 7.061 -6.483 -10.984 1.00 58.56 86 LEU A CA 1
ATOM 683 C C . LEU A 1 86 ? 7.350 -7.992 -11.016 1.00 58.56 86 LEU A C 1
ATOM 685 O O . LEU A 1 86 ? 7.741 -8.547 -9.989 1.00 58.56 86 LEU A O 1
ATOM 689 N N . ASP A 1 87 ? 7.253 -8.645 -12.179 1.00 52.50 87 ASP A N 1
ATOM 690 C CA . ASP A 1 87 ? 7.612 -10.060 -12.391 1.00 52.50 87 ASP A CA 1
ATOM 691 C C . ASP A 1 87 ? 9.084 -10.374 -12.039 1.00 52.50 87 ASP A C 1
ATOM 693 O O . ASP A 1 87 ? 9.531 -11.524 -12.072 1.00 52.50 87 ASP A O 1
ATOM 697 N N . ARG A 1 88 ? 9.882 -9.349 -11.715 1.00 55.00 88 ARG A N 1
ATOM 698 C CA . ARG A 1 88 ? 11.262 -9.454 -11.244 1.00 55.00 88 ARG A CA 1
ATOM 699 C C . ARG A 1 88 ? 11.419 -8.610 -9.987 1.00 55.00 88 ARG A C 1
ATOM 701 O O . ARG A 1 88 ? 10.874 -7.515 -9.911 1.00 55.00 88 ARG A O 1
ATOM 708 N N . ASN A 1 89 ? 12.203 -9.115 -9.029 1.00 57.81 89 ASN A N 1
ATOM 709 C CA . ASN A 1 89 ? 12.593 -8.392 -7.814 1.00 57.81 89 ASN A CA 1
ATOM 710 C C . ASN A 1 89 ? 12.865 -6.911 -8.126 1.00 57.81 89 ASN A C 1
ATOM 712 O O . ASN A 1 89 ? 13.811 -6.604 -8.855 1.00 57.81 89 ASN A O 1
ATOM 716 N N . ALA A 1 90 ? 12.045 -6.015 -7.583 1.00 59.84 90 ALA A N 1
ATOM 717 C CA . ALA A 1 90 ? 12.209 -4.585 -7.783 1.00 59.84 90 ALA A CA 1
ATOM 718 C C . ALA A 1 90 ? 13.046 -4.016 -6.637 1.00 59.84 90 ALA A C 1
ATOM 720 O O . ALA A 1 90 ? 12.757 -4.246 -5.462 1.00 59.84 90 ALA A O 1
ATOM 721 N N . ILE A 1 91 ? 14.099 -3.279 -6.986 1.00 61.91 91 ILE A N 1
ATOM 722 C CA . ILE A 1 91 ? 14.891 -2.498 -6.038 1.00 61.91 91 ILE A CA 1
ATOM 723 C C . ILE A 1 91 ? 14.544 -1.037 -6.286 1.00 61.91 91 ILE A C 1
ATOM 725 O O . ILE A 1 91 ? 14.820 -0.498 -7.356 1.00 61.91 91 ILE A O 1
ATOM 729 N N . ILE A 1 92 ? 13.911 -0.415 -5.300 1.00 65.00 92 ILE A N 1
ATOM 730 C CA . I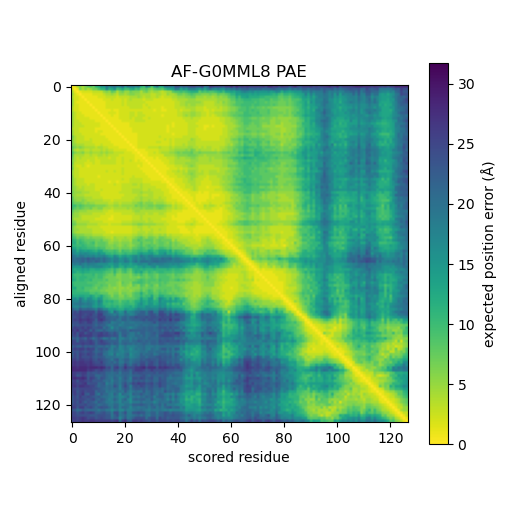LE A 1 92 ? 13.485 0.977 -5.338 1.00 65.00 92 ILE A CA 1
ATOM 731 C C . ILE A 1 92 ? 14.424 1.755 -4.409 1.00 65.00 92 ILE A C 1
ATOM 733 O O . ILE A 1 92 ? 14.305 1.628 -3.188 1.00 65.00 92 ILE A O 1
ATOM 737 N N . PRO A 1 93 ? 15.382 2.535 -4.935 1.00 58.12 93 PRO A N 1
ATOM 738 C CA . PRO A 1 93 ? 16.219 3.385 -4.098 1.00 58.12 93 PRO A CA 1
ATOM 739 C C . PRO A 1 93 ? 15.343 4.447 -3.421 1.00 58.12 93 PRO A C 1
ATOM 741 O O . PRO A 1 93 ? 14.571 5.136 -4.083 1.00 58.12 93 PRO A O 1
ATOM 744 N N . MET A 1 94 ? 15.443 4.562 -2.098 1.00 55.94 94 MET A N 1
ATOM 745 C CA . MET A 1 94 ? 14.693 5.540 -1.299 1.00 55.94 94 MET A CA 1
ATOM 746 C C . MET A 1 94 ? 15.557 6.746 -0.909 1.00 55.94 94 MET A C 1
ATOM 748 O O . MET A 1 94 ? 15.054 7.863 -0.819 1.00 55.94 94 MET A O 1
ATOM 752 N N . SER A 1 95 ? 16.851 6.525 -0.678 1.00 69.00 95 SER A N 1
ATOM 753 C CA . SER A 1 95 ? 17.864 7.546 -0.382 1.00 69.00 95 SER A CA 1
ATOM 754 C C . SER A 1 95 ? 19.253 7.022 -0.764 1.00 69.00 95 SER A C 1
ATOM 756 O O . SER A 1 95 ? 19.383 5.872 -1.181 1.00 69.00 95 SER A O 1
ATOM 758 N N . GLU A 1 96 ? 20.306 7.829 -0.585 1.00 71.19 96 GLU A N 1
ATOM 759 C CA . GLU A 1 96 ? 21.700 7.411 -0.844 1.00 71.19 96 GLU A CA 1
ATOM 760 C C . GLU A 1 96 ? 22.112 6.138 -0.094 1.00 71.19 96 GLU A C 1
ATOM 762 O O . GLU A 1 96 ? 22.997 5.416 -0.535 1.00 71.19 96 GLU A O 1
ATOM 767 N N . ASN A 1 97 ? 21.458 5.862 1.031 1.00 74.69 97 ASN A N 1
ATOM 768 C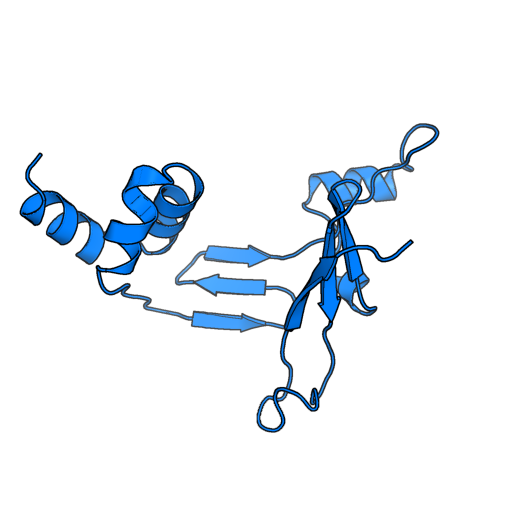 CA . ASN A 1 97 ? 21.789 4.775 1.941 1.00 74.69 97 ASN A CA 1
ATOM 769 C C . ASN A 1 97 ? 20.647 3.774 2.153 1.00 74.69 97 ASN A C 1
ATOM 771 O O . ASN A 1 97 ? 20.833 2.820 2.900 1.00 74.69 97 ASN A O 1
ATOM 775 N N . THR A 1 98 ? 19.477 3.965 1.537 1.00 55.91 98 THR A N 1
ATOM 776 C CA . THR A 1 98 ? 18.302 3.117 1.784 1.00 55.91 98 THR A CA 1
ATOM 777 C C . THR A 1 98 ? 17.674 2.666 0.480 1.00 55.91 98 THR A C 1
ATOM 779 O O . THR A 1 98 ? 17.387 3.484 -0.394 1.00 55.91 98 THR A O 1
ATOM 782 N N . GLN A 1 99 ? 17.371 1.374 0.388 1.00 63.06 99 GLN A N 1
ATOM 783 C CA . GLN A 1 99 ? 16.578 0.812 -0.699 1.00 63.06 99 GLN A CA 1
ATOM 784 C C . GLN A 1 99 ? 15.393 0.006 -0.165 1.00 63.06 99 GLN A C 1
ATOM 786 O O . GLN A 1 99 ? 15.478 -0.664 0.866 1.00 63.06 99 GLN A O 1
ATOM 791 N N . LEU A 1 100 ? 14.283 0.060 -0.895 1.00 65.69 100 LEU A N 1
ATOM 792 C CA . LEU A 1 100 ? 13.152 -0.834 -0.735 1.00 65.69 100 LEU A CA 1
ATOM 793 C C . LEU A 1 100 ? 13.299 -1.973 -1.736 1.00 65.69 100 LEU A C 1
ATOM 795 O O . LEU A 1 100 ? 13.243 -1.770 -2.948 1.00 65.69 100 LEU A O 1
ATOM 799 N N . LYS A 1 101 ? 13.449 -3.184 -1.219 1.00 60.59 101 LYS A N 1
ATOM 800 C CA . LYS A 1 101 ? 13.421 -4.399 -2.018 1.00 60.59 101 LYS A CA 1
ATOM 801 C C . LYS A 1 101 ? 12.022 -4.991 -1.963 1.00 60.59 101 LYS A C 1
ATOM 803 O O . LYS A 1 101 ? 11.522 -5.337 -0.888 1.00 60.59 101 LYS A O 1
ATOM 808 N N . VAL A 1 102 ? 11.402 -5.092 -3.131 1.00 64.25 102 VAL A N 1
ATOM 809 C CA . VAL A 1 102 ? 10.100 -5.722 -3.331 1.00 64.25 102 VAL A CA 1
ATOM 810 C C . VAL A 1 102 ? 10.336 -7.062 -4.009 1.00 64.25 102 VAL A C 1
ATOM 812 O O . VAL A 1 102 ? 10.795 -7.130 -5.150 1.00 64.25 102 VAL A O 1
ATOM 815 N N . SER A 1 103 ? 10.032 -8.134 -3.284 1.00 58.31 103 SER A N 1
ATOM 816 C CA . SER A 1 103 ? 10.070 -9.497 -3.808 1.00 58.31 103 SER A CA 1
ATOM 817 C C . SER A 1 103 ? 8.657 -10.071 -3.849 1.00 58.31 103 SER A C 1
ATOM 819 O O . SER A 1 103 ? 7.936 -10.031 -2.847 1.00 58.31 103 SER A O 1
ATOM 821 N N . TYR A 1 104 ? 8.292 -10.619 -5.006 1.00 57.78 104 TYR A N 1
ATOM 822 C CA . TYR A 1 104 ? 7.062 -11.365 -5.250 1.00 57.78 104 TYR A CA 1
ATOM 823 C C . TYR A 1 104 ? 7.420 -12.705 -5.899 1.00 57.78 104 TYR A C 1
ATOM 825 O O . TYR A 1 104 ? 8.379 -12.799 -6.665 1.00 57.78 104 TYR A O 1
ATOM 833 N N . GLY A 1 105 ? 6.669 -13.751 -5.571 1.00 53.97 105 GLY A N 1
ATOM 834 C CA . GLY A 1 105 ? 6.804 -15.048 -6.216 1.00 53.97 105 GLY A CA 1
ATOM 835 C C . GLY A 1 105 ? 5.656 -15.988 -5.848 1.00 53.97 105 GLY A C 1
ATOM 836 O O . GLY A 1 105 ? 5.030 -15.805 -4.797 1.00 53.97 105 GLY A O 1
ATOM 837 N N . PRO A 1 106 ? 5.369 -16.992 -6.693 1.00 53.16 106 PRO A N 1
ATOM 838 C CA . PRO A 1 106 ? 4.461 -18.077 -6.346 1.00 53.16 106 PRO A CA 1
ATOM 839 C C . PRO A 1 106 ? 5.092 -18.925 -5.234 1.00 53.16 106 PRO A C 1
ATOM 841 O O . PRO A 1 106 ? 6.272 -19.260 -5.305 1.00 53.16 106 PRO A O 1
ATOM 844 N N . PHE A 1 107 ? 4.311 -19.272 -4.208 1.00 54.28 107 PHE A N 1
ATOM 845 C CA . PHE A 1 107 ? 4.762 -20.088 -3.064 1.00 54.28 107 PHE A CA 1
ATOM 846 C C . PHE A 1 107 ? 6.059 -19.602 -2.390 1.00 54.28 107 PHE A C 1
ATOM 848 O O . PHE A 1 107 ? 7.033 -20.352 -2.285 1.00 54.28 107 PHE A O 1
ATOM 855 N N . PRO A 1 108 ? 6.111 -18.349 -1.918 1.00 59.47 108 PRO A N 1
ATOM 856 C CA . PRO A 1 108 ? 7.319 -17.847 -1.293 1.00 59.47 108 PRO A CA 1
ATOM 857 C C . PRO A 1 108 ? 7.614 -18.617 0.001 1.00 59.47 108 PRO A C 1
ATOM 859 O O . PRO A 1 108 ? 6.724 -18.800 0.831 1.00 59.47 108 PRO A O 1
ATOM 862 N N . GLU A 1 109 ? 8.874 -19.010 0.219 1.00 64.75 109 GLU A N 1
ATOM 863 C CA . GLU A 1 109 ? 9.309 -19.729 1.435 1.00 64.75 109 GLU A CA 1
ATOM 864 C C . GLU A 1 109 ? 8.912 -19.002 2.730 1.00 64.75 109 GLU A C 1
ATOM 866 O O . GLU A 1 109 ? 8.641 -19.627 3.752 1.00 64.75 109 GLU A O 1
ATOM 871 N N . PHE A 1 110 ? 8.835 -17.668 2.681 1.00 61.75 110 PHE A N 1
ATOM 872 C CA . PHE A 1 110 ? 8.437 -16.830 3.812 1.00 61.75 110 PHE A CA 1
ATOM 873 C C . PHE A 1 110 ? 6.917 -16.796 4.064 1.00 61.75 110 PHE A C 1
ATOM 875 O O . PHE A 1 110 ? 6.492 -16.296 5.104 1.00 61.75 110 PHE A O 1
ATOM 882 N N . ALA A 1 111 ? 6.094 -17.306 3.143 1.00 59.19 111 ALA A N 1
ATOM 883 C CA . ALA A 1 111 ? 4.650 -17.468 3.314 1.00 59.19 111 ALA A CA 1
ATOM 884 C C . ALA A 1 111 ? 4.177 -18.809 2.704 1.00 59.19 111 ALA A C 1
ATOM 886 O O . ALA A 1 111 ? 3.430 -18.829 1.725 1.00 59.19 111 ALA A O 1
ATOM 887 N N . PRO A 1 112 ? 4.559 -19.949 3.312 1.00 59.44 112 PRO A N 1
ATOM 888 C CA . PRO A 1 112 ? 4.433 -21.284 2.712 1.00 59.44 112 PRO A CA 1
ATOM 889 C C . PRO A 1 112 ? 2.990 -21.792 2.570 1.00 59.44 112 PRO A C 1
ATOM 891 O O . PRO A 1 112 ? 2.753 -22.839 1.976 1.00 59.44 112 PRO A O 1
ATOM 894 N N . ARG A 1 113 ? 2.012 -21.083 3.145 1.00 64.69 113 ARG A N 1
ATOM 895 C CA . ARG A 1 113 ? 0.578 -21.409 3.055 1.00 64.69 113 ARG A CA 1
ATOM 896 C C . ARG A 1 113 ? -0.182 -20.503 2.092 1.00 64.69 113 ARG A C 1
ATOM 898 O O . ARG A 1 113 ? -1.385 -20.681 1.922 1.00 64.69 113 ARG A O 1
ATOM 905 N N . SER A 1 114 ? 0.497 -19.526 1.503 1.00 58.38 114 SER A N 1
ATOM 906 C CA . SER A 1 114 ? -0.106 -18.580 0.579 1.00 58.38 114 SER A CA 1
ATOM 907 C C . SER A 1 114 ? 0.261 -18.970 -0.845 1.00 58.38 114 SER A C 1
ATOM 909 O O . SER A 1 114 ? 1.418 -19.260 -1.138 1.00 58.38 114 SER A O 1
ATOM 911 N N . ASN A 1 115 ? -0.716 -18.929 -1.751 1.00 54.50 115 ASN A N 1
ATOM 912 C CA . ASN A 1 115 ? -0.458 -19.152 -3.179 1.00 54.50 115 ASN A CA 1
ATOM 913 C C . ASN A 1 115 ? 0.487 -18.081 -3.763 1.00 54.50 115 ASN A C 1
ATOM 915 O O . ASN A 1 115 ? 1.141 -18.314 -4.774 1.00 54.50 115 ASN A O 1
ATOM 919 N N . TRP A 1 116 ? 0.577 -16.925 -3.102 1.00 57.75 116 TRP A N 1
ATOM 920 C CA . TRP A 1 116 ? 1.463 -15.811 -3.419 1.00 57.75 116 TRP A CA 1
ATOM 921 C C . TRP A 1 116 ? 1.654 -14.929 -2.170 1.00 57.75 116 TRP A C 1
ATOM 923 O O . TRP A 1 116 ? 0.795 -14.925 -1.284 1.00 57.75 116 TRP A O 1
ATOM 933 N N . ALA A 1 117 ? 2.754 -14.176 -2.074 1.00 58.28 117 ALA A N 1
ATOM 934 C CA . ALA A 1 117 ? 2.924 -13.151 -1.039 1.00 58.28 117 ALA A CA 1
ATOM 935 C C . ALA A 1 117 ? 3.923 -12.063 -1.456 1.00 58.28 117 ALA A C 1
ATOM 937 O O . ALA A 1 117 ? 4.834 -12.310 -2.244 1.00 58.28 117 ALA A O 1
ATOM 938 N N . PHE A 1 118 ? 3.770 -10.877 -0.865 1.00 57.56 118 PHE A N 1
ATOM 939 C CA . PHE A 1 118 ? 4.720 -9.774 -0.981 1.00 57.56 118 PHE A CA 1
ATOM 940 C C . PHE A 1 118 ? 5.605 -9.685 0.254 1.00 57.56 118 PHE A C 1
ATOM 942 O O . PHE A 1 118 ? 5.119 -9.770 1.384 1.00 57.56 118 PHE A O 1
ATOM 949 N N . LYS A 1 119 ? 6.895 -9.438 0.035 1.00 59.06 119 LYS A N 1
ATOM 950 C CA . LYS A 1 119 ? 7.829 -9.063 1.094 1.00 59.06 119 LYS A CA 1
ATOM 951 C C . LYS A 1 119 ? 8.414 -7.695 0.780 1.00 59.06 119 LYS A C 1
ATOM 953 O O . LYS A 1 119 ? 9.085 -7.528 -0.235 1.00 59.06 119 LYS A O 1
ATOM 958 N N . PHE A 1 120 ? 8.167 -6.747 1.677 1.00 62.41 120 PHE A N 1
ATOM 959 C CA . PHE A 1 120 ? 8.830 -5.450 1.683 1.00 62.41 120 PHE A CA 1
ATOM 960 C C . PHE A 1 120 ? 9.994 -5.524 2.667 1.00 62.41 120 PHE A C 1
ATOM 962 O O . PHE A 1 120 ? 9.787 -5.771 3.857 1.00 62.41 120 PHE A O 1
ATOM 969 N N . LEU A 1 121 ? 11.214 -5.356 2.167 1.00 61.50 121 LEU A N 1
ATOM 970 C CA . LEU A 1 121 ? 12.415 -5.246 2.987 1.00 61.50 121 LEU A CA 1
ATOM 971 C C . LEU A 1 121 ? 13.042 -3.879 2.760 1.00 61.50 121 LEU A C 1
ATOM 973 O O . LEU A 1 121 ? 13.308 -3.496 1.623 1.00 61.50 121 LEU A O 1
ATOM 977 N N . THR A 1 122 ? 13.287 -3.164 3.850 1.00 65.38 122 THR A N 1
ATOM 978 C CA . THR A 1 122 ? 14.140 -1.980 3.834 1.00 65.38 122 THR A CA 1
ATOM 979 C C . THR A 1 122 ? 15.551 -2.434 4.171 1.00 65.38 122 THR A C 1
ATOM 981 O O . THR A 1 122 ? 15.775 -3.005 5.238 1.00 65.38 122 THR A O 1
ATOM 984 N N . GLU A 1 123 ? 16.485 -2.212 3.255 1.00 73.56 123 GLU A N 1
ATOM 985 C CA . GLU A 1 123 ? 17.892 -2.577 3.416 1.00 73.56 123 GLU A CA 1
ATOM 986 C C . GLU A 1 123 ? 18.738 -1.296 3.417 1.00 73.56 123 GLU A C 1
ATOM 988 O O . GLU A 1 123 ? 18.481 -0.372 2.635 1.00 73.56 123 GLU A O 1
ATOM 993 N N . LEU A 1 124 ? 19.736 -1.239 4.305 1.00 72.62 124 LEU A N 1
ATOM 994 C CA . LEU A 1 124 ? 20.804 -0.245 4.219 1.00 72.62 124 LEU A CA 1
ATOM 995 C C . LEU A 1 124 ? 21.759 -0.664 3.099 1.00 72.62 124 LEU A C 1
ATOM 997 O O . LEU A 1 124 ? 22.090 -1.842 2.973 1.00 72.62 124 LEU A O 1
ATOM 1001 N N . ILE A 1 125 ? 22.190 0.296 2.289 1.00 70.00 125 ILE A N 1
ATOM 1002 C CA . ILE A 1 125 ? 23.165 0.056 1.224 1.00 70.00 125 ILE A CA 1
ATOM 1003 C C . ILE A 1 125 ? 24.546 -0.076 1.885 1.00 70.00 125 ILE A C 1
ATOM 1005 O O . ILE A 1 125 ? 25.080 0.908 2.395 1.00 70.00 125 ILE A O 1
ATOM 1009 N N . GLU A 1 126 ? 25.102 -1.290 1.921 1.00 63.50 126 GLU A N 1
ATOM 1010 C CA . GLU A 1 126 ? 26.498 -1.518 2.324 1.00 63.50 126 GLU A CA 1
ATOM 1011 C C . GLU A 1 126 ? 27.427 -1.186 1.143 1.00 63.50 126 GLU A C 1
ATOM 1013 O O . GLU A 1 126 ? 27.219 -1.678 0.030 1.00 63.50 126 GLU A O 1
ATOM 1018 N N . HIS A 1 127 ? 28.409 -0.309 1.384 1.00 56.75 127 HIS A N 1
ATOM 1019 C CA . HIS A 1 127 ? 29.430 0.115 0.417 1.00 56.75 127 HIS A CA 1
ATOM 1020 C C . HIS A 1 127 ? 30.658 -0.795 0.434 1.00 56.75 127 HIS A C 1
ATOM 1022 O O . HIS A 1 127 ? 31.082 -1.184 1.547 1.00 56.75 127 HIS A O 1
#

InterPro domains:
  IPR021942 Protein of unknown function DUF3557 [PTHR31379] (2-71)

Foldseek 3Di:
DDLVVVLVCLLPDAQVVLVVCVVPPVVCVVVSVVRDDDFPDWDDDLAWTDTRNDIDGAADQDDDPDDDDDPVNVVQVVVRHHSVVLVDFDWADPDPFKIWTWDKDQCDPVCNPDRIDIDTDIGTDDD

Radius of gyration: 18.38 Å; Cα contacts (8 Å, |Δi|>4): 166; chains: 1; bounding box: 48×40×47 Å

Organism: Caenorhabditis brenneri (NCBI:txid135651)

Mean predicted aligned error: 11.08 Å

pLDDT: mean 77.02, std 13.44, range [52.5, 94.12]

Nearest PDB structures (foldseek):
  8vsb-assembly1_B  TM=1.745E-01  e=3.098E+00  Homo sapiens

Secondary structure (DSSP, 8-state):
--HHHHHHHHHHS-HHHHHHHHHH-HHHHHHHHHSPPP-S-EEE-SSEEEETTEEEE--B----SSSPPPHHHHHHHHTT-BGGGGGS-EEEEEETTEEEEEEEEES-TTSTTSSEEEEEEEEE---

Solvent-accessible surface area (backbone atoms only — not comparable to full-atom values): 7753 Å² total; per-residue (Å²): 134,54,73,68,58,51,51,53,48,57,52,74,45,58,56,69,60,51,50,52,43,42,71,77,34,67,91,48,29,71,61,53,70,71,43,70,82,68,74,90,34,80,47,85,53,99,49,34,42,32,52,62,92,44,76,48,72,54,41,53,69,80,82,56,93,72,70,80,60,56,66,78,53,48,60,31,37,78,69,53,20,45,44,78,69,53,84,45,75,42,77,45,78,74,50,100,49,35,32,40,38,42,42,63,44,74,53,32,84,92,40,76,89,32,78,53,54,81,45,84,42,82,43,71,63,83,132

Sequence (127 aa):
MSLKSLQFLLKHMDANKRFEISQHCPALREFEKSVPLNINCLALRENSVIVNNTTYEIGIIRECKVGEAPKHVSEKNERGGDPYELDRNAIIPMSENTQLKVSYGPFPEFAPRSNWAFKFLTELIEH